Protein AF-A0A1Q3KGV7-F1 (afdb_monomer_lite)

pLDDT: mean 81.8, std 15.24, range [45.25, 98.38]

Radius of gyration: 18.14 Å; chains: 1; bounding box: 54×36×43 Å

Sequence (175 aa):
MNVGQLHYYFESKRAIFEAVVSRQGHEVTERRRRLLLEAKARYPKGVVPLPVLVDAVVRSLLLAETRGDGRRTSMQMHARLFTDPDETASEVRADIYDETNALYVTAIRRALPEIPAKVIYWRYYFMMGAYVWTLLQPGRLEAISNGRCDPADMEAAIREIVPFLCAGLAAPAER

Foldseek 3Di:
DDVVVVVVVVVVVVVVLLVLLLVLLQQLLVQLVVQVVVQCVVVVPDQRALLSLLLSNLCSLLVSDDPPPCQLVSLQSNLVLVVDPDPVSVVSCCVRPVVSLVVSLVSLCRNAVVDDSVLSVVLSVVLVVLSSVLSNPPVVVCVVVVNPDDSNPSVVVSVPSSVVSSCSNNPDDDD

Secondary structure (DSSP, 8-state):
--HHHHHHHHHHHHHHHHHHHHHHHHHHHHHHHHHHHHHHHHSTTSPPPHHHHHHHHHHHHHT----STTHHHHHHHHHHHHH---HHHHHHHHHHHHHHHHHHHHHHHHH-TTS-HHHHHHHHHHHHHHHHHHHH--SHHHHHHTTSS-TT-HHHHHHHHHHHHHHHHHSPPP-

Structure (mmCIF, N/CA/C/O backbone):
data_AF-A0A1Q3KGV7-F1
#
_entry.id   AF-A0A1Q3KGV7-F1
#
loop_
_atom_site.group_PDB
_atom_site.id
_atom_site.type_symbol
_atom_site.label_atom_id
_atom_site.label_alt_id
_atom_site.label_comp_id
_atom_site.label_asym_id
_atom_site.label_entity_id
_atom_site.label_seq_id
_atom_site.pdbx_PDB_ins_code
_atom_site.Cartn_x
_atom_site.Cartn_y
_atom_site.Cartn_z
_atom_site.occupancy
_atom_site.B_iso_or_equiv
_atom_site.auth_seq_id
_atom_site.auth_comp_id
_atom_site.auth_asym_id
_atom_site.auth_atom_id
_atom_site.pdbx_PDB_model_num
ATOM 1 N N . MET A 1 1 ? 39.103 -11.969 -21.501 1.00 49.28 1 MET A N 1
ATOM 2 C CA . MET A 1 1 ? 38.293 -11.059 -20.662 1.00 49.28 1 MET A CA 1
ATOM 3 C C . MET A 1 1 ? 38.779 -11.186 -19.230 1.00 49.28 1 MET A C 1
ATOM 5 O O . MET A 1 1 ? 38.944 -12.312 -18.783 1.00 49.28 1 MET A O 1
ATOM 9 N N . ASN A 1 2 ? 39.099 -10.075 -18.565 1.00 47.03 2 ASN A N 1
ATOM 10 C CA . ASN A 1 2 ? 39.709 -10.079 -17.233 1.00 47.03 2 ASN A CA 1
ATOM 11 C C . ASN A 1 2 ? 38.635 -9.872 -16.149 1.00 47.03 2 ASN A C 1
ATOM 13 O O . ASN A 1 2 ? 37.767 -9.012 -16.299 1.00 47.03 2 ASN A O 1
ATOM 17 N N . VAL A 1 3 ? 38.703 -10.642 -15.064 1.00 55.53 3 VAL A N 1
ATOM 18 C CA . VAL A 1 3 ? 37.706 -10.702 -13.977 1.00 55.53 3 VAL A CA 1
ATOM 19 C C . VAL A 1 3 ? 37.462 -9.325 -13.334 1.00 55.53 3 VAL A C 1
ATOM 21 O O . VAL A 1 3 ? 36.331 -9.003 -12.977 1.00 55.53 3 VAL A O 1
ATOM 24 N N . GLY A 1 4 ? 38.483 -8.458 -13.294 1.00 51.06 4 GLY A N 1
ATOM 25 C CA . GLY A 1 4 ? 38.380 -7.095 -12.751 1.00 51.06 4 GLY A CA 1
ATOM 26 C C . GLY A 1 4 ? 37.511 -6.124 -13.568 1.00 51.06 4 GLY A C 1
ATOM 27 O O . GLY A 1 4 ? 36.860 -5.260 -12.991 1.00 51.06 4 GLY A O 1
ATOM 28 N N . GLN A 1 5 ? 37.424 -6.284 -14.894 1.00 45.25 5 GLN A N 1
ATOM 29 C CA . GLN A 1 5 ? 36.512 -5.471 -15.720 1.00 45.25 5 GLN A CA 1
ATOM 30 C C . GLN A 1 5 ? 35.059 -5.931 -15.587 1.00 45.25 5 GLN A C 1
ATOM 32 O O . GLN A 1 5 ? 34.144 -5.121 -15.719 1.00 45.25 5 GLN A O 1
ATOM 37 N N . LEU A 1 6 ? 34.854 -7.219 -15.296 1.00 45.75 6 LEU A N 1
ATOM 38 C CA . LEU A 1 6 ? 33.539 -7.780 -15.011 1.00 45.75 6 LEU A CA 1
ATOM 39 C C . LEU A 1 6 ? 33.010 -7.237 -13.673 1.00 45.75 6 LEU A C 1
ATOM 41 O O . LEU A 1 6 ? 31.883 -6.755 -13.620 1.00 45.75 6 LEU A O 1
ATOM 45 N N . HIS A 1 7 ? 33.844 -7.236 -12.624 1.00 51.91 7 HIS A N 1
ATOM 46 C CA . HIS A 1 7 ? 33.485 -6.748 -11.284 1.00 51.91 7 HIS A CA 1
ATOM 47 C C . HIS A 1 7 ? 33.068 -5.267 -11.291 1.00 51.91 7 HIS A C 1
ATOM 49 O O . HIS A 1 7 ? 32.011 -4.918 -10.771 1.00 51.91 7 HIS A O 1
ATOM 55 N N . TYR A 1 8 ?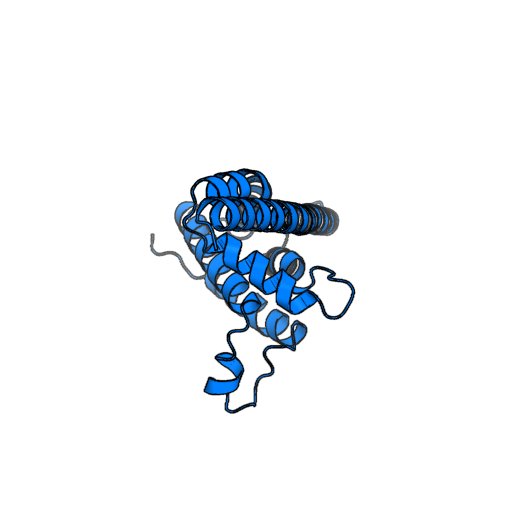 33.824 -4.410 -11.987 1.00 54.22 8 TYR A N 1
ATOM 56 C CA . TYR A 1 8 ? 33.507 -2.983 -12.126 1.00 54.22 8 TYR A CA 1
ATOM 57 C C . TYR A 1 8 ? 32.199 -2.730 -12.903 1.00 54.22 8 TYR A C 1
ATOM 59 O O . TYR A 1 8 ? 31.424 -1.824 -12.587 1.00 54.22 8 TYR A O 1
ATOM 67 N N . TYR A 1 9 ? 31.904 -3.560 -13.909 1.00 50.91 9 TYR A N 1
ATOM 68 C CA . TYR A 1 9 ? 30.635 -3.504 -14.642 1.00 50.91 9 TYR A CA 1
ATOM 69 C C . TYR A 1 9 ? 29.440 -3.917 -13.772 1.00 50.91 9 TYR A C 1
ATOM 71 O O . TYR A 1 9 ? 28.354 -3.352 -13.900 1.00 50.91 9 TYR A O 1
ATOM 79 N N . PHE A 1 10 ? 29.627 -4.893 -12.881 1.00 54.50 10 PHE A N 1
ATOM 80 C CA . PHE A 1 10 ? 28.582 -5.324 -11.955 1.00 54.50 10 PHE A CA 1
ATOM 81 C C . PHE A 1 10 ? 28.331 -4.295 -10.849 1.00 54.50 10 PHE A C 1
ATOM 83 O O . PHE A 1 10 ? 27.170 -3.994 -10.576 1.00 54.50 10 PHE A O 1
ATOM 90 N N . GLU A 1 11 ? 29.376 -3.689 -10.282 1.00 60.22 11 GLU A N 1
ATOM 91 C CA . GLU A 1 11 ? 29.245 -2.611 -9.291 1.00 60.22 11 GLU A CA 1
ATOM 92 C C . GLU A 1 11 ? 28.586 -1.357 -9.878 1.00 60.22 11 GLU A C 1
ATOM 94 O O . GLU A 1 11 ? 27.652 -0.820 -9.285 1.00 60.22 11 GLU A O 1
ATOM 99 N N . SER A 1 12 ? 28.991 -0.928 -11.078 1.00 63.47 12 SER A N 1
ATOM 100 C CA . SER A 1 12 ? 28.371 0.224 -11.753 1.00 63.47 12 SER A CA 1
ATOM 101 C C . SER A 1 12 ? 26.914 -0.038 -12.144 1.00 63.47 12 SER A C 1
ATOM 103 O O . SER A 1 12 ? 26.064 0.837 -11.978 1.00 63.47 12 SER A O 1
ATOM 105 N N . LYS A 1 13 ? 26.575 -1.253 -12.594 1.00 64.19 13 LYS A N 1
ATOM 106 C CA . LYS A 1 13 ? 25.184 -1.641 -12.872 1.00 64.19 13 LYS A CA 1
ATOM 107 C C . LYS A 1 13 ? 24.333 -1.693 -11.599 1.00 64.19 13 LYS A C 1
ATOM 109 O O . LYS A 1 13 ? 23.172 -1.287 -11.651 1.00 64.19 13 LYS A O 1
ATOM 114 N N . ARG A 1 14 ? 24.895 -2.163 -10.478 1.00 66.31 14 ARG A N 1
ATOM 115 C CA . ARG A 1 14 ? 24.231 -2.173 -9.164 1.00 66.31 14 ARG A CA 1
ATOM 116 C C . ARG A 1 14 ? 23.974 -0.750 -8.671 1.00 66.31 14 ARG A C 1
ATOM 118 O O . ARG A 1 14 ? 22.833 -0.432 -8.370 1.00 66.31 14 ARG A O 1
ATOM 125 N N . ALA A 1 15 ? 24.973 0.128 -8.736 1.00 69.38 15 ALA A N 1
ATOM 126 C CA . ALA A 1 15 ? 24.827 1.533 -8.356 1.00 69.38 15 ALA A CA 1
ATOM 127 C C . ALA A 1 15 ? 23.781 2.275 -9.213 1.00 69.38 15 ALA A C 1
ATOM 129 O O . ALA A 1 15 ? 22.980 3.053 -8.699 1.00 69.38 15 ALA A O 1
ATOM 130 N N . ILE A 1 16 ? 23.732 2.008 -10.525 1.00 68.38 16 ILE A N 1
ATOM 131 C CA . ILE A 1 16 ? 22.692 2.565 -11.407 1.00 68.38 16 ILE A CA 1
ATOM 132 C C . ILE A 1 16 ? 21.308 2.019 -11.033 1.00 68.38 16 ILE A C 1
ATOM 134 O O . ILE A 1 16 ? 20.341 2.778 -11.007 1.00 68.38 16 ILE A O 1
ATOM 138 N N . PHE A 1 17 ? 21.197 0.720 -10.741 1.00 67.25 17 PHE A N 1
ATOM 139 C CA . PHE A 1 17 ? 19.944 0.111 -10.296 1.00 67.25 17 PHE A CA 1
ATOM 140 C C . PHE A 1 17 ? 19.457 0.729 -8.978 1.00 67.25 17 PHE A C 1
ATOM 142 O O . PHE A 1 17 ? 18.317 1.183 -8.919 1.00 67.25 17 PHE A O 1
ATOM 149 N N . GLU A 1 18 ? 20.325 0.837 -7.973 1.00 69.19 18 GLU A N 1
ATOM 150 C CA . GLU A 1 18 ? 20.033 1.476 -6.684 1.00 69.19 18 GLU A CA 1
ATOM 151 C C . GLU A 1 18 ? 19.585 2.931 -6.857 1.00 69.19 18 GLU A C 1
ATOM 153 O O . GLU A 1 18 ? 18.550 3.319 -6.320 1.00 69.19 18 GLU A O 1
ATOM 158 N N . ALA A 1 19 ? 20.292 3.726 -7.667 1.00 73.00 19 ALA A N 1
ATOM 159 C CA . ALA A 1 19 ? 19.938 5.124 -7.912 1.00 73.00 19 ALA A CA 1
ATOM 160 C C . ALA A 1 19 ? 18.579 5.276 -8.619 1.00 73.00 19 ALA A C 1
ATOM 162 O O . ALA A 1 19 ? 17.773 6.142 -8.268 1.00 73.00 19 ALA A O 1
ATOM 163 N N . VAL A 1 20 ? 18.298 4.428 -9.615 1.00 71.56 20 VAL A N 1
ATOM 164 C CA . VAL A 1 20 ? 17.019 4.442 -10.342 1.00 71.56 20 VAL A CA 1
ATOM 165 C C . VAL A 1 20 ? 15.871 4.046 -9.422 1.00 71.56 20 VAL A C 1
ATOM 167 O O . VAL A 1 20 ? 14.827 4.701 -9.428 1.00 71.56 20 VAL A O 1
ATOM 170 N N . VAL A 1 21 ? 16.067 2.993 -8.637 1.00 68.62 21 VAL A N 1
ATOM 171 C CA . VAL A 1 21 ? 15.059 2.474 -7.722 1.00 68.62 21 VAL A CA 1
ATOM 172 C C . VAL A 1 21 ? 14.821 3.428 -6.555 1.00 68.62 21 VAL A C 1
ATOM 174 O O . VAL A 1 21 ? 13.671 3.658 -6.198 1.00 68.62 21 VAL A O 1
ATOM 177 N N . SER A 1 22 ? 15.870 4.034 -5.999 1.00 76.12 22 SER A N 1
ATOM 178 C CA . SER A 1 22 ? 15.746 5.042 -4.946 1.00 76.12 22 SER A CA 1
ATOM 179 C C . SER A 1 22 ? 14.904 6.226 -5.425 1.00 76.12 22 SER A C 1
ATOM 181 O O . SER A 1 22 ? 13.909 6.575 -4.788 1.00 76.12 22 SER A O 1
ATOM 183 N N . ARG A 1 23 ? 15.212 6.782 -6.607 1.00 78.75 23 ARG A N 1
ATOM 184 C CA . ARG A 1 23 ? 14.428 7.878 -7.198 1.00 78.75 23 ARG A CA 1
ATOM 185 C C . ARG A 1 23 ? 12.956 7.504 -7.366 1.00 78.75 23 ARG A C 1
ATOM 187 O O . ARG A 1 23 ? 12.082 8.260 -6.950 1.00 78.75 23 ARG A O 1
ATOM 194 N N . GLN A 1 24 ? 12.679 6.349 -7.966 1.00 76.12 24 GLN A N 1
ATOM 195 C CA . GLN A 1 24 ? 11.302 5.891 -8.170 1.00 76.12 24 GLN A CA 1
ATOM 196 C C . GLN A 1 24 ? 10.593 5.637 -6.826 1.00 76.12 24 GLN A C 1
ATOM 198 O O . GLN A 1 24 ? 9.404 5.928 -6.679 1.00 76.12 24 GLN A O 1
ATOM 203 N N . GLY A 1 25 ? 11.325 5.156 -5.821 1.00 79.00 25 GLY A N 1
ATOM 204 C CA . GLY A 1 25 ? 10.818 4.958 -4.474 1.00 79.00 25 GLY A CA 1
ATOM 205 C C . GLY A 1 25 ? 10.394 6.274 -3.834 1.00 79.00 25 GLY A C 1
ATOM 206 O O . GLY A 1 25 ? 9.269 6.373 -3.347 1.00 79.00 25 GLY A O 1
ATOM 207 N N . HIS A 1 26 ? 11.232 7.308 -3.931 1.00 83.81 26 HIS A N 1
ATOM 208 C CA . HIS A 1 26 ? 10.888 8.663 -3.498 1.00 83.81 26 HIS A CA 1
ATOM 209 C C . HIS A 1 26 ? 9.663 9.218 -4.237 1.00 83.81 26 HIS A C 1
ATOM 211 O O . HIS A 1 26 ? 8.770 9.777 -3.607 1.00 83.81 26 HIS A O 1
ATOM 217 N N . GLU A 1 27 ? 9.553 9.025 -5.553 1.00 84.81 27 GLU A N 1
ATOM 218 C CA . GLU A 1 27 ? 8.379 9.470 -6.321 1.00 84.81 27 GLU A CA 1
ATOM 219 C C . GLU A 1 27 ? 7.078 8.801 -5.842 1.00 84.81 27 GLU A C 1
ATOM 221 O O . GLU A 1 27 ? 6.037 9.460 -5.719 1.00 84.81 27 GLU A O 1
ATOM 22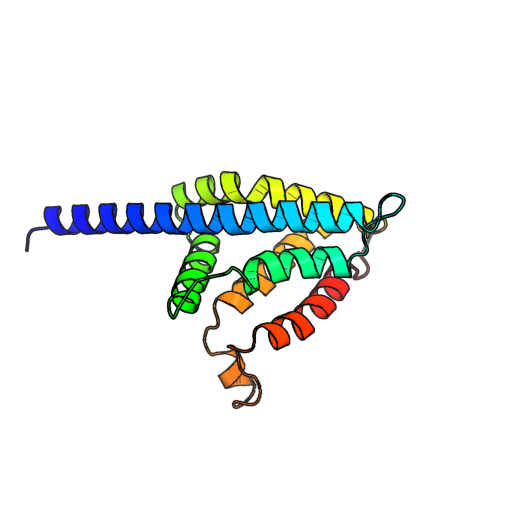6 N N . VAL A 1 28 ? 7.129 7.499 -5.541 1.00 85.00 28 VAL A N 1
ATOM 227 C CA . VAL A 1 28 ? 5.989 6.754 -4.989 1.00 85.00 28 VAL A CA 1
ATOM 228 C C . VAL A 1 28 ? 5.640 7.252 -3.591 1.00 85.00 28 VAL A C 1
ATOM 230 O O . VAL A 1 28 ? 4.460 7.456 -3.294 1.00 85.00 28 VAL A O 1
ATOM 233 N N . THR A 1 29 ? 6.624 7.465 -2.718 1.00 88.38 29 THR A N 1
ATOM 234 C CA . THR A 1 29 ? 6.354 7.865 -1.333 1.00 88.38 29 THR A CA 1
ATOM 235 C C . THR A 1 29 ? 5.903 9.313 -1.209 1.00 88.38 29 THR A C 1
ATOM 237 O O . THR A 1 29 ? 4.951 9.579 -0.475 1.00 88.38 29 THR A O 1
ATOM 240 N N . GLU A 1 30 ? 6.424 10.225 -2.025 1.00 90.25 30 GLU A N 1
ATOM 241 C CA . GLU A 1 30 ? 5.883 11.583 -2.150 1.00 90.25 30 GLU A CA 1
ATOM 242 C C . GLU A 1 30 ? 4.430 11.577 -2.628 1.00 90.25 30 GLU A C 1
ATOM 244 O O . GLU A 1 30 ? 3.564 12.271 -2.083 1.00 90.25 30 GLU A O 1
ATOM 249 N N . ARG A 1 31 ? 4.107 10.718 -3.598 1.00 91.06 31 ARG A N 1
ATOM 250 C CA . ARG A 1 31 ? 2.728 10.547 -4.060 1.00 91.06 31 ARG A CA 1
ATOM 251 C C . ARG A 1 31 ? 1.815 9.994 -2.970 1.00 91.06 31 ARG A C 1
ATOM 253 O O . ARG A 1 31 ? 0.698 10.486 -2.824 1.00 91.06 31 ARG A O 1
ATOM 260 N N . ARG A 1 32 ? 2.280 9.014 -2.190 1.00 92.69 32 ARG A N 1
ATOM 261 C CA . ARG A 1 32 ? 1.566 8.490 -1.013 1.00 92.69 32 ARG A CA 1
ATOM 262 C C . ARG A 1 32 ? 1.284 9.593 0.002 1.00 92.69 32 ARG A C 1
ATOM 264 O O . ARG A 1 32 ? 0.142 9.735 0.432 1.00 92.69 32 ARG A O 1
ATOM 271 N N . ARG A 1 33 ? 2.292 10.401 0.355 1.00 94.12 33 ARG A N 1
ATOM 272 C CA . ARG A 1 33 ? 2.128 11.533 1.283 1.00 94.12 33 ARG A CA 1
ATOM 273 C C . ARG A 1 33 ? 1.075 12.509 0.763 1.00 94.12 33 ARG A C 1
ATOM 275 O O . ARG A 1 33 ? 0.136 12.830 1.491 1.00 94.12 33 ARG A O 1
ATOM 282 N N . ARG A 1 34 ? 1.174 12.909 -0.508 1.00 95.12 34 ARG A N 1
ATOM 283 C CA . ARG A 1 34 ? 0.213 13.817 -1.148 1.00 95.12 34 ARG A CA 1
ATOM 284 C C . ARG A 1 34 ? -1.216 13.269 -1.120 1.00 95.12 34 ARG A C 1
ATOM 286 O O . ARG A 1 34 ? -2.110 13.951 -0.630 1.00 95.12 34 ARG A O 1
ATOM 293 N N . LEU A 1 35 ? -1.431 12.034 -1.575 1.00 95.06 35 LEU A N 1
ATOM 294 C CA . LEU A 1 35 ? -2.766 11.422 -1.608 1.00 95.06 35 LEU A CA 1
ATOM 295 C C . LEU A 1 35 ? -3.361 11.262 -0.202 1.00 95.06 35 LEU A C 1
ATOM 297 O O . LEU A 1 35 ? -4.559 11.466 -0.007 1.00 95.06 35 LEU A O 1
ATOM 301 N N . LEU A 1 36 ? -2.538 10.945 0.802 1.00 95.31 36 LEU A N 1
ATOM 302 C CA . LEU A 1 36 ? -2.989 10.890 2.190 1.00 95.31 36 LEU A CA 1
ATOM 303 C C . LEU A 1 36 ? -3.399 12.272 2.719 1.00 95.31 36 LEU A C 1
ATOM 305 O O . LEU A 1 36 ? -4.390 12.375 3.444 1.00 95.31 36 LEU A O 1
ATOM 309 N N . LEU A 1 37 ? -2.655 13.329 2.381 1.00 95.19 37 LEU A N 1
ATOM 310 C CA . LEU A 1 37 ? -3.000 14.705 2.749 1.00 95.19 37 LEU A CA 1
ATOM 311 C C . LEU A 1 37 ? -4.309 15.148 2.087 1.00 95.19 37 LEU A C 1
ATOM 313 O O . LEU A 1 37 ? -5.188 15.660 2.776 1.00 95.19 37 LEU A O 1
ATOM 317 N N . GLU A 1 38 ? -4.476 14.884 0.791 1.00 95.31 38 GLU A N 1
ATOM 318 C CA . GLU A 1 38 ? -5.716 15.157 0.053 1.00 95.31 38 GLU A CA 1
ATOM 319 C C . GLU A 1 38 ? -6.911 14.409 0.661 1.00 95.31 38 GLU A C 1
ATOM 321 O O . GLU A 1 38 ? -7.982 14.989 0.864 1.00 95.31 38 GLU A O 1
ATOM 326 N N . ALA A 1 39 ? -6.725 13.136 1.022 1.00 95.25 39 ALA A N 1
ATOM 327 C CA . ALA A 1 39 ? -7.751 12.353 1.695 1.00 95.25 39 ALA A CA 1
ATOM 328 C C . ALA A 1 39 ? -8.109 12.960 3.061 1.00 95.25 39 ALA A C 1
ATOM 330 O O . ALA A 1 39 ? -9.283 13.178 3.348 1.00 95.25 39 ALA A O 1
ATOM 331 N N . LYS A 1 40 ? -7.121 13.313 3.890 1.00 94.19 40 LYS A N 1
ATOM 332 C CA . LYS A 1 40 ? -7.365 13.978 5.183 1.00 94.19 40 LYS A CA 1
ATOM 333 C C . LYS A 1 40 ? -8.092 15.315 5.019 1.00 94.19 40 LYS A C 1
ATOM 335 O O . LYS A 1 40 ? -8.996 15.602 5.797 1.00 94.19 40 LYS A O 1
ATOM 340 N N . ALA A 1 41 ? -7.750 16.100 3.998 1.00 94.94 41 ALA A N 1
ATOM 341 C CA . ALA A 1 41 ? -8.414 17.367 3.702 1.00 94.94 41 ALA A CA 1
ATOM 342 C C . ALA A 1 41 ? -9.886 17.180 3.292 1.00 94.94 41 ALA A C 1
ATOM 344 O O . ALA A 1 41 ? -10.725 18.008 3.639 1.00 94.94 41 ALA A O 1
ATOM 345 N N . ARG A 1 42 ? -10.221 16.077 2.606 1.00 95.25 42 ARG A N 1
ATOM 346 C CA . ARG A 1 42 ? -11.606 15.719 2.248 1.00 95.25 42 ARG A CA 1
ATOM 347 C C . ARG A 1 42 ? -12.438 15.257 3.450 1.00 95.25 42 ARG 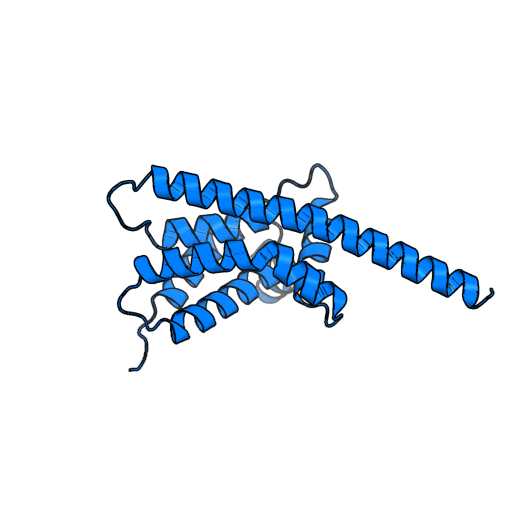A C 1
ATOM 349 O O . ARG A 1 42 ? -13.656 15.412 3.439 1.00 95.25 42 ARG A O 1
ATOM 356 N N . TYR A 1 43 ? -11.793 14.733 4.492 1.00 93.44 43 TYR A N 1
ATOM 357 C CA . TYR A 1 43 ? -12.436 14.255 5.722 1.00 93.44 43 TYR A CA 1
ATOM 358 C C . TYR A 1 43 ? -11.920 15.004 6.970 1.00 93.44 43 TYR A C 1
ATOM 360 O O . TYR A 1 43 ? -11.419 14.377 7.902 1.00 93.44 43 TYR A O 1
ATOM 368 N N . PRO A 1 44 ? -12.062 16.343 7.053 1.00 81.25 44 PRO A N 1
ATOM 369 C CA . PRO A 1 44 ? -11.360 17.168 8.046 1.00 81.25 44 PRO A CA 1
ATOM 370 C C . PRO A 1 44 ? -11.833 16.956 9.493 1.00 81.25 44 PRO A C 1
ATOM 372 O O . PRO A 1 44 ? -11.114 17.274 10.435 1.00 81.25 44 PRO A O 1
ATOM 375 N N . LYS A 1 45 ? -13.048 16.429 9.682 1.00 78.19 45 LYS A N 1
ATOM 376 C CA . LYS A 1 45 ? -13.663 16.166 10.997 1.00 78.19 45 LYS A CA 1
ATOM 377 C C . LYS A 1 45 ? -13.879 14.677 11.271 1.00 78.19 45 LYS A C 1
ATOM 379 O O . LYS A 1 45 ? -14.528 14.325 12.250 1.00 78.19 45 LYS A O 1
ATOM 384 N N . GLY A 1 46 ? -13.405 13.814 10.378 1.00 81.69 46 GLY A N 1
ATOM 385 C CA . GLY A 1 46 ? -13.775 12.409 10.357 1.00 81.69 46 GLY A CA 1
ATOM 386 C C . GLY A 1 46 ? -12.580 11.490 10.199 1.00 81.69 46 GLY A C 1
ATOM 387 O O . GLY A 1 46 ? -11.448 11.898 9.947 1.00 81.69 46 GLY A O 1
ATOM 388 N N . VAL A 1 47 ? -12.864 10.209 10.349 1.00 93.50 47 VAL A N 1
ATOM 389 C CA . VAL A 1 47 ? -11.933 9.151 9.994 1.00 93.50 47 VAL A CA 1
ATOM 390 C C . VAL A 1 47 ? -11.972 8.986 8.476 1.00 93.50 47 VAL A C 1
ATOM 392 O O . VAL A 1 47 ? -13.052 8.876 7.896 1.00 93.50 47 VAL A O 1
ATOM 395 N N . VAL A 1 48 ? -10.806 8.996 7.823 1.00 97.38 48 VAL A N 1
ATOM 396 C CA . VAL A 1 48 ? -10.726 8.727 6.380 1.00 97.38 48 VAL A CA 1
ATOM 397 C C . VAL A 1 48 ? -11.217 7.293 6.135 1.00 97.38 48 VAL A C 1
ATOM 399 O O . VAL A 1 48 ? -10.674 6.374 6.754 1.00 97.38 48 VAL A O 1
ATOM 402 N N . PRO A 1 49 ? -12.212 7.069 5.257 1.00 97.50 49 PRO A N 1
ATOM 403 C CA . PRO A 1 49 ? -12.732 5.732 4.999 1.00 97.50 49 PRO A CA 1
ATOM 404 C C . PRO A 1 49 ? -11.652 4.780 4.481 1.00 97.50 49 PRO A C 1
ATOM 406 O O . PRO A 1 49 ? -10.827 5.159 3.646 1.00 97.50 49 PRO A O 1
ATOM 409 N N . LEU A 1 50 ? -11.703 3.520 4.923 1.00 97.94 50 LEU A N 1
ATOM 410 C CA . LEU A 1 50 ? -10.748 2.485 4.521 1.00 97.94 50 LEU A CA 1
ATOM 411 C C . LEU A 1 50 ? -10.572 2.375 2.991 1.00 97.94 50 LEU A C 1
ATOM 413 O O . LEU A 1 50 ? -9.420 2.357 2.557 1.00 97.94 50 LEU A O 1
ATOM 417 N N . PRO A 1 51 ? -11.636 2.380 2.155 1.00 97.88 51 PRO A N 1
ATOM 418 C CA . PRO A 1 51 ? -11.471 2.301 0.702 1.00 97.88 51 PRO A CA 1
ATOM 419 C C . PRO A 1 51 ? -10.661 3.452 0.107 1.00 97.88 51 PRO A C 1
ATOM 421 O O . PRO A 1 51 ? -9.881 3.230 -0.810 1.00 97.88 51 PRO A O 1
ATOM 424 N N . VAL A 1 52 ? -10.780 4.662 0.662 1.00 97.62 52 VAL A N 1
ATOM 425 C CA . VAL A 1 52 ? -10.020 5.836 0.203 1.00 97.62 52 VAL A CA 1
ATOM 426 C C . VAL A 1 52 ? -8.535 5.680 0.533 1.00 97.62 52 VAL A C 1
ATOM 428 O O . VAL A 1 52 ? -7.679 6.003 -0.288 1.00 97.62 52 VAL A O 1
ATOM 431 N N . LEU A 1 53 ? -8.216 5.163 1.724 1.00 97.69 53 LEU A N 1
ATOM 432 C CA . LEU A 1 53 ? -6.832 4.897 2.126 1.00 97.69 53 LEU A CA 1
ATOM 433 C C . LEU A 1 53 ? -6.198 3.806 1.257 1.00 97.69 53 LEU A C 1
ATOM 435 O O . LEU A 1 53 ? -5.076 3.979 0.784 1.00 97.69 53 LEU A O 1
ATOM 439 N N . VAL A 1 54 ? -6.912 2.700 1.037 1.00 97.38 54 VAL A N 1
ATOM 440 C CA . VAL A 1 54 ? -6.426 1.568 0.236 1.00 97.38 54 VAL A CA 1
ATOM 441 C C . VAL A 1 54 ? -6.228 1.978 -1.223 1.00 97.38 54 VAL A C 1
ATOM 443 O O . VAL A 1 54 ? -5.147 1.748 -1.766 1.00 97.38 54 VAL A O 1
ATOM 446 N N . ASP A 1 55 ? -7.213 2.644 -1.833 1.00 95.69 55 ASP A N 1
ATOM 447 C CA . ASP A 1 55 ? -7.119 3.157 -3.205 1.00 95.69 55 ASP A CA 1
ATOM 448 C C . ASP A 1 55 ? -5.912 4.090 -3.377 1.00 95.69 55 ASP A C 1
ATOM 450 O O . ASP A 1 55 ? -5.126 3.917 -4.307 1.00 95.69 55 ASP A O 1
ATOM 454 N N . ALA A 1 56 ? -5.675 4.997 -2.423 1.00 94.94 56 ALA A N 1
ATOM 455 C CA . ALA A 1 56 ? -4.528 5.897 -2.463 1.00 94.94 56 ALA A CA 1
ATOM 456 C C . ALA A 1 56 ? -3.176 5.156 -2.460 1.00 94.94 56 ALA A C 1
ATOM 458 O O . ALA A 1 56 ? -2.295 5.491 -3.257 1.00 94.94 56 ALA A O 1
ATOM 459 N N . VAL A 1 57 ? -2.995 4.132 -1.610 1.00 93.06 57 VAL A N 1
ATOM 460 C CA . VAL A 1 57 ? -1.752 3.330 -1.609 1.00 93.06 57 VAL A CA 1
ATOM 461 C C . VAL A 1 57 ? -1.594 2.586 -2.928 1.00 93.06 57 VAL A C 1
ATOM 463 O O . VAL A 1 57 ? -0.521 2.628 -3.531 1.00 93.06 57 VAL A O 1
ATOM 466 N N . VAL A 1 58 ? -2.652 1.929 -3.393 1.00 91.69 58 VAL A N 1
ATOM 467 C CA . VAL A 1 58 ? -2.625 1.109 -4.606 1.00 91.69 58 VAL A CA 1
ATOM 468 C C . VAL A 1 58 ? -2.328 1.976 -5.837 1.00 91.69 58 VAL A C 1
ATOM 470 O O . VAL A 1 58 ? -1.389 1.689 -6.582 1.00 91.69 58 VAL A O 1
ATOM 473 N N . ARG A 1 59 ? -3.040 3.095 -6.016 1.00 89.75 59 ARG A N 1
ATOM 474 C CA . ARG A 1 59 ? -2.836 4.030 -7.137 1.00 89.75 59 ARG A CA 1
ATOM 475 C C . ARG A 1 59 ? -1.490 4.739 -7.091 1.00 89.75 59 ARG A C 1
ATOM 477 O O . ARG A 1 59 ? -0.915 4.989 -8.150 1.00 89.75 59 ARG A O 1
ATOM 484 N N . SER A 1 60 ? -0.956 5.030 -5.897 1.00 88.00 60 SER A N 1
ATOM 485 C CA . SER A 1 60 ? 0.377 5.644 -5.769 1.00 88.00 60 SER A CA 1
ATOM 486 C C . SER A 1 60 ? 1.468 4.826 -6.459 1.00 88.00 60 SER A C 1
ATOM 488 O O . SER A 1 60 ? 2.444 5.385 -6.954 1.00 88.00 60 SER A O 1
ATOM 490 N N . LEU A 1 61 ? 1.263 3.512 -6.509 1.00 81.06 61 LEU A N 1
ATOM 491 C CA . LEU A 1 61 ? 2.214 2.545 -7.010 1.00 81.06 61 LEU A CA 1
ATOM 492 C C . LEU A 1 61 ? 1.871 2.087 -8.435 1.00 81.06 61 LEU A C 1
ATOM 494 O O . LEU A 1 61 ? 2.737 2.080 -9.304 1.00 81.06 61 LEU A O 1
ATOM 498 N N . LEU A 1 62 ? 0.607 1.735 -8.687 1.00 75.44 62 LEU A N 1
ATOM 499 C CA . LEU A 1 62 ? 0.161 1.186 -9.970 1.00 75.44 62 LEU A CA 1
ATOM 500 C C . LEU A 1 62 ? 0.061 2.236 -11.085 1.00 75.44 62 LEU A C 1
ATOM 502 O O . LEU A 1 62 ? 0.216 1.901 -12.256 1.00 75.44 62 LEU A O 1
ATOM 506 N N . LEU A 1 63 ? -0.162 3.506 -10.737 1.00 71.62 63 LEU A N 1
ATOM 507 C CA . LEU A 1 63 ? -0.247 4.612 -11.697 1.00 71.62 63 LEU A CA 1
ATOM 508 C C . LEU A 1 63 ? 0.959 5.549 -11.605 1.00 71.62 63 LEU A C 1
ATOM 510 O O . LEU A 1 63 ? 0.874 6.711 -12.007 1.00 71.62 63 LEU A O 1
ATOM 514 N N . ALA A 1 64 ? 2.078 5.072 -11.047 1.00 67.06 64 ALA A N 1
ATOM 515 C CA . ALA A 1 64 ? 3.357 5.771 -11.104 1.00 67.06 64 ALA A CA 1
ATOM 516 C C . ALA A 1 64 ? 3.633 6.198 -12.557 1.00 67.06 64 ALA A C 1
ATOM 518 O O . ALA A 1 64 ? 3.719 5.359 -13.457 1.00 67.06 64 ALA A O 1
ATOM 519 N N . GLU A 1 65 ? 3.687 7.516 -12.789 1.00 55.66 65 GLU A N 1
ATOM 520 C CA . GLU A 1 65 ? 3.847 8.084 -14.129 1.00 55.66 65 GLU A CA 1
ATOM 521 C C . GLU A 1 65 ? 5.246 7.754 -14.622 1.00 55.66 65 GLU A C 1
ATOM 523 O O . GLU A 1 65 ? 6.226 8.418 -14.306 1.00 55.66 65 GLU A O 1
ATOM 528 N N . THR A 1 66 ? 5.337 6.712 -15.420 1.00 53.53 66 THR A N 1
ATOM 529 C CA . THR A 1 66 ? 6.536 6.411 -16.182 1.00 53.53 66 THR A CA 1
ATOM 530 C C . THR A 1 66 ? 6.244 6.877 -17.590 1.00 53.53 66 THR A C 1
ATOM 532 O O . THR A 1 66 ? 5.396 6.328 -18.289 1.00 53.53 66 THR A O 1
ATOM 535 N N . ARG A 1 67 ? 6.883 7.984 -17.968 1.00 48.72 67 ARG A N 1
ATOM 536 C CA . ARG A 1 67 ? 6.750 8.564 -19.304 1.00 48.72 67 ARG A CA 1
ATOM 537 C C . ARG A 1 67 ? 7.353 7.590 -20.328 1.00 48.72 67 ARG A C 1
ATOM 539 O O . ARG A 1 67 ? 8.529 7.253 -20.224 1.00 48.72 67 ARG A O 1
ATOM 546 N N . GLY A 1 68 ? 6.552 7.162 -21.307 1.00 50.19 68 GLY A N 1
ATOM 547 C CA . GLY A 1 68 ? 6.972 6.311 -22.433 1.00 50.19 68 GLY A CA 1
ATOM 548 C C . GLY A 1 68 ? 6.968 4.797 -22.163 1.00 50.19 68 GLY A C 1
ATOM 549 O O . GLY A 1 68 ? 6.501 4.328 -21.126 1.00 50.19 68 GLY A O 1
ATOM 550 N N . ASP A 1 69 ? 7.532 4.024 -23.098 1.00 50.25 69 ASP A N 1
ATOM 551 C CA . ASP A 1 69 ? 7.541 2.544 -23.114 1.00 50.25 69 ASP A CA 1
ATOM 552 C C . ASP A 1 69 ? 8.269 1.880 -21.919 1.00 50.25 69 ASP A C 1
ATOM 554 O O . ASP A 1 69 ? 8.227 0.663 -21.738 1.00 50.25 69 ASP A O 1
ATOM 558 N N . GLY A 1 70 ? 8.926 2.665 -21.056 1.00 57.72 70 GLY A N 1
ATOM 559 C CA . GLY A 1 70 ? 9.721 2.191 -19.915 1.00 57.72 70 GLY A CA 1
ATOM 560 C C . GLY A 1 70 ? 8.931 1.806 -18.657 1.00 57.72 70 GLY A C 1
ATOM 561 O O . GLY A 1 70 ? 9.534 1.330 -17.691 1.00 57.72 70 GLY A O 1
ATOM 562 N N . ARG A 1 71 ? 7.602 1.984 -18.639 1.00 64.75 71 ARG A N 1
ATOM 563 C CA . ARG A 1 71 ? 6.751 1.727 -17.460 1.00 64.75 71 ARG A CA 1
ATOM 564 C C . ARG A 1 71 ? 6.882 0.322 -16.900 1.00 64.75 71 ARG A C 1
ATOM 566 O O . ARG A 1 71 ? 7.084 0.145 -15.701 1.00 64.75 71 ARG A O 1
ATOM 573 N N . ARG A 1 72 ? 6.794 -0.681 -17.772 1.00 65.38 72 ARG A N 1
ATOM 574 C CA . ARG A 1 72 ? 6.859 -2.091 -17.373 1.00 65.38 72 ARG A CA 1
ATOM 575 C C . ARG A 1 72 ? 8.207 -2.424 -16.736 1.00 65.38 72 ARG A C 1
ATOM 577 O O . ARG A 1 72 ? 8.255 -3.042 -15.678 1.00 65.38 72 ARG A O 1
ATOM 584 N N . THR A 1 73 ? 9.289 -1.957 -17.350 1.00 64.56 73 THR A N 1
ATOM 585 C CA . THR A 1 73 ? 10.657 -2.162 -16.865 1.00 64.56 73 THR A CA 1
ATOM 586 C C . THR A 1 73 ? 10.872 -1.501 -15.504 1.00 64.56 73 THR A C 1
ATOM 588 O O . THR A 1 73 ? 11.420 -2.127 -14.601 1.00 64.56 73 THR A O 1
ATOM 591 N N . SER A 1 74 ? 10.385 -0.272 -15.319 1.00 64.06 74 SER A N 1
ATOM 592 C CA . SER A 1 74 ? 10.451 0.431 -14.033 1.00 64.06 74 SER A CA 1
ATOM 593 C C . SER A 1 74 ? 9.627 -0.261 -12.944 1.00 64.06 74 SER A C 1
ATOM 595 O O . SER A 1 74 ? 10.155 -0.502 -11.863 1.00 64.06 74 SER A O 1
ATOM 597 N N . MET A 1 75 ? 8.386 -0.673 -13.227 1.00 67.94 75 MET A N 1
ATOM 598 C CA . MET A 1 75 ? 7.553 -1.406 -12.260 1.00 67.94 75 MET A CA 1
ATOM 599 C C . MET A 1 75 ? 8.195 -2.732 -11.834 1.00 67.94 75 MET A C 1
ATOM 601 O O . MET A 1 75 ? 8.172 -3.081 -10.654 1.00 67.94 75 MET A O 1
ATOM 605 N N . GLN A 1 76 ? 8.829 -3.444 -12.769 1.00 70.06 76 GLN A N 1
ATOM 606 C CA . GLN A 1 76 ? 9.572 -4.668 -12.467 1.00 70.06 76 GLN A CA 1
ATOM 607 C C . GLN A 1 76 ? 10.825 -4.403 -11.627 1.00 70.06 76 GLN A C 1
ATOM 609 O O . GLN A 1 76 ? 11.111 -5.185 -10.726 1.00 70.06 76 GLN A O 1
ATOM 614 N N . MET A 1 77 ? 11.563 -3.316 -11.880 1.00 69.69 77 MET A N 1
ATOM 615 C CA . MET A 1 77 ? 12.694 -2.913 -11.031 1.00 69.69 77 MET A CA 1
ATOM 616 C C . MET A 1 77 ? 12.228 -2.573 -9.611 1.00 69.69 77 MET A C 1
ATOM 618 O O . MET A 1 77 ? 12.814 -3.054 -8.646 1.00 69.69 77 MET A O 1
ATOM 622 N N . HIS A 1 78 ? 11.125 -1.832 -9.488 1.00 67.81 78 HIS A N 1
ATOM 623 C CA . HIS A 1 78 ? 10.496 -1.507 -8.211 1.00 67.81 78 HIS A CA 1
ATOM 624 C C . HIS A 1 78 ? 10.103 -2.747 -7.420 1.00 67.81 78 HIS A C 1
ATOM 626 O O . HIS A 1 78 ? 10.456 -2.888 -6.253 1.00 67.81 78 HIS A O 1
ATOM 632 N N . ALA A 1 79 ? 9.402 -3.677 -8.060 1.00 70.00 79 ALA A N 1
ATOM 633 C CA . ALA A 1 79 ? 8.993 -4.901 -7.400 1.00 70.00 79 ALA A CA 1
ATOM 634 C C . ALA A 1 79 ? 10.185 -5.809 -7.053 1.00 70.00 79 ALA A C 1
ATOM 636 O O . ALA A 1 79 ? 10.169 -6.440 -6.000 1.00 70.00 79 ALA A O 1
ATOM 637 N N . ARG A 1 80 ? 11.244 -5.822 -7.876 1.00 69.38 80 ARG A N 1
ATOM 638 C CA . ARG A 1 80 ? 12.489 -6.536 -7.559 1.00 69.38 80 ARG A CA 1
ATOM 639 C C . ARG A 1 80 ? 13.168 -5.985 -6.314 1.00 69.38 80 ARG A C 1
ATOM 641 O O . ARG A 1 80 ? 13.620 -6.792 -5.513 1.00 69.38 80 ARG A O 1
ATOM 648 N N . LEU A 1 81 ? 13.162 -4.665 -6.099 1.00 68.31 81 LEU A N 1
ATOM 649 C CA . LEU A 1 81 ? 13.682 -4.082 -4.860 1.00 68.31 81 LEU A CA 1
ATOM 650 C C . LEU A 1 81 ? 12.965 -4.639 -3.633 1.00 68.31 81 LEU A C 1
ATOM 652 O O . LEU A 1 81 ? 13.622 -4.962 -2.655 1.00 68.31 81 LEU A O 1
ATOM 656 N N . PHE A 1 82 ? 11.639 -4.784 -3.670 1.00 65.94 82 PHE A N 1
ATOM 657 C CA . PHE A 1 82 ? 10.887 -5.350 -2.542 1.00 65.94 82 PHE A CA 1
ATOM 658 C C . PHE A 1 82 ? 11.248 -6.810 -2.237 1.00 65.94 82 PHE A C 1
ATOM 660 O O . PHE A 1 82 ? 10.975 -7.279 -1.136 1.00 65.94 82 PHE A O 1
ATOM 667 N N . THR A 1 83 ? 11.853 -7.518 -3.191 1.00 66.94 83 THR A N 1
ATOM 668 C CA . THR A 1 83 ? 12.219 -8.935 -3.070 1.00 66.94 83 THR A CA 1
ATOM 669 C C . THR A 1 83 ? 13.726 -9.182 -2.976 1.00 66.94 83 THR A C 1
ATOM 671 O O . THR A 1 83 ? 14.127 -10.333 -2.835 1.00 66.94 83 THR A O 1
ATOM 674 N N . ASP A 1 84 ? 14.556 -8.140 -3.090 1.00 67.31 84 ASP A N 1
ATOM 675 C CA . ASP A 1 84 ? 16.013 -8.275 -3.094 1.00 67.31 84 ASP A CA 1
ATOM 676 C C . ASP A 1 84 ? 16.533 -8.535 -1.666 1.00 67.31 84 ASP A C 1
ATOM 678 O O . ASP A 1 84 ? 16.279 -7.709 -0.777 1.00 67.31 84 ASP A O 1
ATOM 682 N N . PRO A 1 85 ? 17.216 -9.668 -1.411 1.00 57.28 85 PRO A N 1
ATOM 683 C CA . PRO A 1 85 ? 17.741 -9.994 -0.090 1.00 57.28 85 PRO A CA 1
ATOM 684 C C . PRO A 1 85 ? 18.971 -9.164 0.314 1.00 57.28 85 PRO A C 1
ATOM 686 O O . PRO A 1 85 ? 19.406 -9.302 1.454 1.00 57.28 85 PRO A O 1
ATOM 689 N N . ASP A 1 86 ? 19.534 -8.335 -0.575 1.00 70.31 86 ASP A N 1
ATOM 690 C CA . ASP A 1 86 ? 20.710 -7.509 -0.279 1.00 70.31 86 ASP A CA 1
ATOM 691 C C . ASP A 1 86 ? 20.466 -6.527 0.884 1.00 70.31 86 ASP A C 1
ATOM 693 O O . ASP A 1 86 ? 19.425 -5.865 0.973 1.00 70.31 86 ASP A O 1
ATOM 697 N N . GLU A 1 87 ? 21.438 -6.428 1.791 1.00 61.75 87 GLU A N 1
ATOM 698 C CA . GL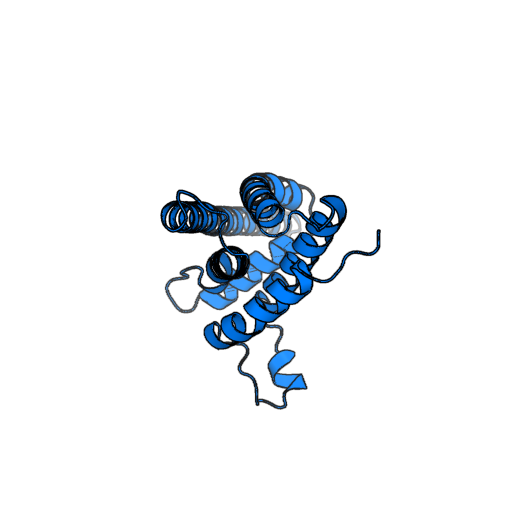U A 1 87 ? 21.325 -5.652 3.034 1.00 61.75 87 GLU A CA 1
ATOM 699 C C . GLU A 1 87 ? 21.258 -4.145 2.743 1.00 61.75 87 GLU A C 1
ATOM 701 O O . GLU A 1 87 ? 20.410 -3.441 3.293 1.00 61.75 87 GLU A O 1
ATOM 706 N N . THR A 1 88 ? 22.026 -3.672 1.756 1.00 61.12 88 THR A N 1
ATOM 707 C CA . THR A 1 88 ? 21.970 -2.289 1.257 1.00 61.12 88 THR A CA 1
ATOM 708 C C . THR A 1 88 ? 20.604 -1.954 0.649 1.00 61.12 88 THR A C 1
ATOM 710 O O . THR A 1 88 ? 20.060 -0.873 0.879 1.00 61.12 88 THR A O 1
ATOM 713 N N . ALA A 1 89 ? 19.976 -2.896 -0.064 1.00 63.50 89 ALA A N 1
ATOM 714 C CA . ALA A 1 89 ? 18.605 -2.723 -0.543 1.00 63.50 89 ALA A CA 1
ATOM 715 C C . ALA A 1 89 ? 17.592 -2.645 0.615 1.00 63.50 89 ALA A C 1
ATOM 717 O O . ALA A 1 89 ? 16.557 -1.990 0.484 1.00 63.50 89 ALA A O 1
ATOM 718 N N . SER A 1 90 ? 17.879 -3.276 1.758 1.00 64.12 90 SER A N 1
ATOM 719 C CA . SER A 1 90 ? 17.042 -3.207 2.958 1.00 64.12 90 SER A CA 1
ATOM 720 C C . SER A 1 90 ? 17.070 -1.844 3.639 1.00 64.12 90 SER A C 1
ATOM 722 O O . SER A 1 90 ? 16.005 -1.336 3.988 1.00 64.12 90 SER A O 1
ATOM 724 N N . GLU A 1 91 ? 18.245 -1.234 3.775 1.00 64.44 91 GLU A N 1
ATOM 725 C CA . GLU A 1 91 ? 18.396 0.121 4.326 1.00 64.44 91 GLU A CA 1
ATOM 726 C C . GLU A 1 91 ? 17.687 1.153 3.442 1.00 64.44 91 GLU A C 1
ATOM 728 O O . GLU A 1 91 ? 16.853 1.923 3.914 1.00 64.44 91 GLU A O 1
ATOM 733 N N . VAL A 1 92 ? 17.896 1.072 2.124 1.00 65.69 92 VAL A N 1
ATOM 734 C CA . VAL A 1 92 ? 17.227 1.948 1.150 1.00 65.69 92 VAL A CA 1
ATOM 735 C C . VAL A 1 92 ? 15.702 1.781 1.193 1.00 65.69 92 VAL A C 1
ATOM 737 O O . VAL A 1 92 ? 14.963 2.761 1.080 1.00 65.69 92 VAL A O 1
ATOM 740 N N . ARG A 1 93 ? 15.188 0.555 1.376 1.00 68.81 93 ARG A N 1
ATOM 741 C CA . ARG A 1 93 ? 13.743 0.321 1.550 1.00 68.81 93 ARG A CA 1
ATOM 742 C C . ARG A 1 93 ? 13.209 0.977 2.820 1.00 68.81 93 ARG A C 1
ATOM 744 O O . ARG A 1 93 ? 12.144 1.593 2.750 1.00 68.81 93 ARG A O 1
ATOM 751 N N . ALA A 1 94 ? 13.920 0.820 3.935 1.00 70.25 94 ALA A N 1
ATOM 752 C CA . ALA A 1 94 ? 13.524 1.382 5.220 1.00 70.25 94 ALA A CA 1
ATOM 753 C C . ALA A 1 94 ? 13.444 2.914 5.132 1.00 70.25 94 ALA A C 1
ATOM 755 O O . ALA A 1 94 ? 12.383 3.493 5.371 1.00 70.25 94 ALA A O 1
ATOM 756 N N . ASP A 1 95 ? 14.508 3.555 4.643 1.00 70.88 95 ASP A N 1
ATOM 757 C CA . ASP A 1 95 ? 14.600 5.014 4.523 1.00 70.88 95 ASP A CA 1
ATOM 758 C C . ASP A 1 95 ? 13.516 5.613 3.620 1.00 70.88 95 ASP A C 1
ATOM 760 O O . ASP A 1 95 ? 12.978 6.691 3.884 1.00 70.88 95 ASP A O 1
ATOM 764 N N . ILE A 1 96 ? 13.164 4.913 2.541 1.00 77.44 96 ILE A N 1
ATOM 765 C CA . ILE A 1 96 ? 12.207 5.429 1.565 1.00 77.44 96 ILE A CA 1
ATOM 766 C C . ILE A 1 96 ? 10.767 5.196 2.022 1.00 77.44 96 ILE A C 1
ATOM 768 O O . ILE A 1 96 ? 9.942 6.110 1.924 1.00 77.44 96 ILE A O 1
ATOM 772 N N . TYR A 1 97 ? 10.431 3.980 2.465 1.00 81.31 97 TYR A N 1
ATOM 773 C CA . TYR A 1 97 ? 9.040 3.541 2.584 1.00 81.31 97 TYR A CA 1
ATOM 774 C C . TYR A 1 97 ? 8.482 3.552 4.006 1.00 81.31 97 TYR A C 1
ATOM 776 O O . TYR A 1 97 ? 7.263 3.727 4.138 1.00 81.31 97 TYR A O 1
ATOM 784 N N . ASP A 1 98 ? 9.306 3.399 5.046 1.00 86.75 98 ASP A N 1
ATOM 785 C CA . ASP A 1 98 ? 8.819 3.136 6.407 1.00 86.75 98 ASP A CA 1
ATOM 786 C C . ASP A 1 98 ? 7.957 4.265 6.954 1.00 86.75 98 ASP A C 1
ATOM 788 O O . ASP A 1 98 ? 6.881 4.009 7.499 1.00 86.75 98 ASP A O 1
ATOM 792 N N . GLU A 1 99 ? 8.357 5.516 6.727 1.00 89.81 99 GLU A N 1
ATOM 793 C CA . GLU A 1 99 ? 7.576 6.673 7.163 1.00 89.81 99 GLU A CA 1
ATOM 794 C C . GLU A 1 99 ? 6.170 6.649 6.543 1.00 89.81 99 GLU A C 1
ATOM 796 O O . GLU A 1 99 ? 5.158 6.732 7.244 1.00 89.81 99 GLU A O 1
ATOM 801 N N . THR A 1 100 ? 6.077 6.467 5.221 1.00 91.75 100 THR A N 1
ATOM 802 C CA . THR A 1 100 ? 4.771 6.446 4.547 1.00 91.75 100 THR A CA 1
ATOM 803 C C . THR A 1 100 ? 3.938 5.234 4.940 1.00 91.75 100 THR A C 1
ATOM 805 O O . THR A 1 100 ? 2.731 5.368 5.144 1.00 91.75 100 THR A O 1
ATOM 808 N N . ASN A 1 101 ? 4.562 4.070 5.124 1.00 93.19 101 ASN A N 1
ATOM 809 C CA . ASN A 1 101 ? 3.882 2.876 5.612 1.00 93.19 101 ASN A CA 1
ATOM 810 C C . ASN A 1 101 ? 3.309 3.106 7.017 1.00 93.19 101 ASN A C 1
ATOM 812 O O . ASN A 1 101 ? 2.136 2.815 7.253 1.00 93.19 101 ASN A O 1
ATOM 816 N N . ALA A 1 102 ? 4.082 3.699 7.928 1.00 94.19 102 ALA A N 1
ATOM 817 C CA . ALA A 1 102 ? 3.635 4.018 9.280 1.00 94.19 102 ALA A CA 1
ATOM 818 C C . ALA A 1 102 ? 2.456 5.008 9.286 1.00 94.19 102 ALA A C 1
ATOM 820 O O . ALA A 1 102 ? 1.494 4.827 10.046 1.00 94.19 102 ALA A O 1
ATOM 821 N N . LEU A 1 103 ? 2.478 6.019 8.409 1.00 95.75 103 LEU A N 1
ATOM 822 C CA . LEU A 1 103 ? 1.379 6.978 8.253 1.00 95.75 103 LEU A CA 1
ATOM 823 C C . LEU A 1 103 ? 0.078 6.299 7.800 1.00 95.75 103 LEU A C 1
ATOM 825 O O . LEU A 1 103 ? -0.988 6.574 8.363 1.00 95.75 103 LEU A O 1
ATOM 829 N N . TYR A 1 104 ? 0.155 5.395 6.820 1.00 97.06 104 TYR A N 1
ATOM 830 C CA . TYR A 1 104 ? -1.012 4.656 6.336 1.00 97.06 104 TYR A CA 1
ATOM 831 C C . TYR A 1 104 ? -1.511 3.625 7.343 1.00 97.06 104 TYR A C 1
ATOM 833 O O . TYR A 1 104 ? -2.714 3.570 7.586 1.00 97.06 104 TYR A O 1
ATOM 841 N N . VAL A 1 105 ? -0.623 2.872 7.998 1.00 97.50 105 VAL A N 1
ATOM 842 C CA . VAL A 1 105 ? -1.005 1.956 9.085 1.00 97.50 105 VAL A CA 1
ATOM 843 C C . VAL A 1 105 ? -1.728 2.716 10.195 1.00 97.50 105 VAL A C 1
ATOM 845 O O . VAL A 1 105 ? -2.774 2.275 10.667 1.00 97.50 105 VAL A O 1
ATOM 848 N N . THR A 1 106 ? -1.231 3.894 10.576 1.00 96.94 106 THR A N 1
ATOM 849 C CA . THR A 1 106 ? -1.893 4.747 11.571 1.00 96.94 106 THR A CA 1
ATOM 850 C C . THR A 1 106 ? -3.288 5.169 11.112 1.00 96.94 106 THR A C 1
ATOM 852 O O . THR A 1 106 ? -4.238 5.090 11.888 1.00 96.94 106 THR A O 1
ATOM 855 N N . ALA A 1 107 ? -3.444 5.591 9.855 1.00 97.25 107 ALA A N 1
ATOM 856 C CA . ALA A 1 107 ? -4.745 5.971 9.309 1.00 97.25 107 ALA A CA 1
ATOM 857 C C . ALA A 1 107 ? -5.721 4.780 9.246 1.00 97.25 107 ALA A C 1
ATOM 859 O O . ALA A 1 107 ? -6.874 4.915 9.650 1.00 97.25 107 ALA A O 1
ATOM 860 N N . ILE A 1 108 ? -5.247 3.604 8.826 1.00 98.00 108 ILE A N 1
ATOM 861 C CA . ILE A 1 108 ? -6.035 2.366 8.751 1.00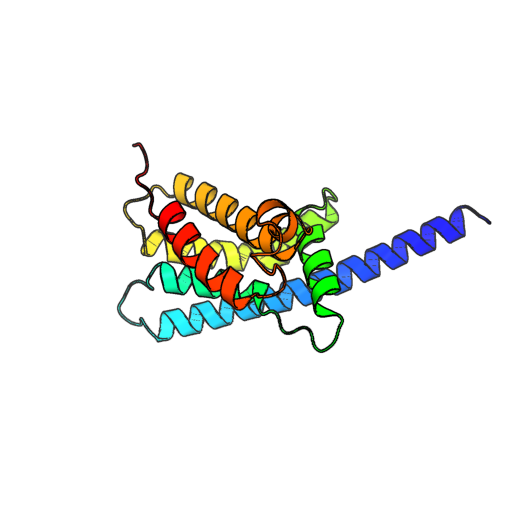 98.00 108 ILE A CA 1
ATOM 862 C C . ILE A 1 108 ? -6.488 1.923 10.143 1.00 98.00 108 ILE A C 1
ATOM 864 O O . ILE A 1 108 ? -7.653 1.591 10.322 1.00 98.00 108 ILE A O 1
ATOM 868 N N . ARG A 1 109 ? -5.618 1.986 11.158 1.00 97.38 109 ARG A N 1
ATOM 869 C CA . ARG A 1 109 ? -5.992 1.679 12.551 1.00 97.38 109 ARG A CA 1
ATOM 870 C C . ARG A 1 109 ? -7.079 2.602 13.093 1.00 97.38 109 ARG A C 1
ATOM 872 O O . ARG A 1 109 ? -7.856 2.188 13.941 1.00 97.38 109 ARG A O 1
ATOM 879 N N . ARG A 1 110 ? -7.140 3.853 12.626 1.00 96.62 110 ARG A N 1
ATOM 880 C CA . ARG A 1 110 ? -8.239 4.768 12.976 1.00 96.62 110 ARG A CA 1
ATOM 881 C C . ARG A 1 110 ? -9.530 4.401 12.246 1.00 96.62 110 ARG A C 1
ATOM 883 O O . ARG A 1 110 ? -10.592 4.587 12.822 1.00 96.62 110 ARG A O 1
ATOM 890 N N . ALA A 1 111 ? -9.428 3.897 11.014 1.00 97.38 111 ALA A N 1
ATOM 891 C CA . ALA A 1 111 ? -10.553 3.395 10.219 1.00 97.38 111 ALA A CA 1
ATOM 892 C C . ALA A 1 111 ? -11.113 2.056 10.715 1.00 97.38 111 ALA A C 1
ATOM 894 O O . ALA A 1 111 ? -12.285 1.787 10.479 1.00 97.38 111 ALA A O 1
ATOM 895 N N . LEU A 1 112 ? -10.294 1.256 11.400 1.00 97.38 112 LEU A N 1
ATOM 896 C CA . LEU A 1 112 ? -10.629 -0.068 11.929 1.00 97.38 112 LEU A CA 1
ATOM 897 C C . LEU A 1 112 ? -10.241 -0.177 13.418 1.00 97.38 112 LEU A C 1
ATOM 899 O O . LEU A 1 112 ? -9.336 -0.946 13.761 1.00 97.38 112 LEU A O 1
ATOM 903 N N . PRO A 1 113 ? -10.850 0.629 14.311 1.00 96.25 113 PRO A N 1
ATOM 904 C CA . PRO A 1 113 ? -10.467 0.689 15.724 1.00 96.25 113 PRO A CA 1
ATOM 905 C C . PRO A 1 113 ? -10.691 -0.628 16.486 1.00 96.25 113 PRO A C 1
ATOM 907 O O . PRO A 1 113 ? -10.055 -0.857 17.513 1.00 96.25 113 PRO A O 1
ATOM 910 N N . GLU A 1 114 ? -11.579 -1.490 15.999 1.00 95.75 114 GLU A N 1
ATOM 911 C CA . GLU A 1 114 ? -11.909 -2.793 16.575 1.00 95.75 114 GLU A CA 1
ATOM 912 C C . GLU A 1 114 ? -10.873 -3.887 16.278 1.00 95.75 114 GLU A C 1
ATOM 914 O O . GLU A 1 114 ? -10.866 -4.922 16.946 1.00 95.75 114 GLU A O 1
ATOM 919 N N . ILE A 1 115 ? -9.985 -3.675 15.301 1.00 97.81 115 ILE A N 1
ATOM 920 C CA . ILE A 1 115 ? -8.974 -4.660 14.911 1.00 97.81 115 ILE A CA 1
ATOM 921 C C . ILE A 1 115 ? -7.668 -4.403 15.684 1.00 97.81 115 ILE A C 1
ATOM 923 O O . ILE A 1 115 ? -7.122 -3.296 15.630 1.00 97.81 115 ILE A O 1
ATOM 927 N N . PRO A 1 116 ? -7.094 -5.413 16.370 1.00 97.00 116 PRO A N 1
ATOM 928 C CA . PRO A 1 116 ? -5.849 -5.240 17.110 1.00 97.00 116 PRO A CA 1
ATOM 929 C C . PRO A 1 116 ? -4.699 -4.746 16.226 1.00 97.00 116 PRO A C 1
ATOM 931 O O . PRO A 1 116 ? -4.503 -5.213 15.103 1.00 97.00 116 PRO A O 1
ATOM 934 N N . ALA A 1 117 ? -3.860 -3.859 16.767 1.00 95.94 117 ALA A N 1
ATOM 935 C CA . ALA A 1 117 ? -2.745 -3.261 16.028 1.00 95.94 117 ALA A CA 1
ATOM 936 C C . ALA A 1 117 ? -1.819 -4.311 15.390 1.00 95.94 117 ALA A C 1
ATOM 938 O O . ALA A 1 117 ? -1.463 -4.191 14.221 1.00 95.94 117 ALA A O 1
ATOM 939 N N . LYS A 1 118 ? -1.485 -5.375 16.137 1.00 96.62 118 LYS A N 1
ATOM 940 C CA . LYS A 1 118 ? -0.665 -6.498 15.654 1.00 96.62 118 LYS A CA 1
ATOM 941 C C . LYS A 1 118 ? -1.264 -7.156 14.407 1.00 96.62 118 LYS A C 1
ATOM 943 O O . LYS A 1 118 ? -0.529 -7.493 13.485 1.00 96.62 118 LYS A O 1
ATOM 948 N N . VAL A 1 119 ? -2.587 -7.307 14.365 1.00 97.62 119 VAL A N 1
ATOM 949 C CA . VAL A 1 119 ? -3.304 -7.880 13.219 1.00 97.62 119 VAL A CA 1
ATOM 950 C C . VAL A 1 119 ? -3.271 -6.919 12.030 1.00 97.62 119 VAL A C 1
ATOM 952 O O . VAL A 1 119 ? -3.031 -7.358 10.908 1.00 97.62 119 VAL A O 1
ATOM 955 N N . ILE A 1 120 ? -3.421 -5.608 12.261 1.00 97.88 120 ILE A N 1
ATOM 956 C CA . ILE A 1 120 ? -3.293 -4.606 11.192 1.00 97.88 120 ILE A CA 1
ATOM 957 C C . ILE A 1 120 ? -1.896 -4.617 10.565 1.00 97.88 120 ILE A C 1
ATOM 959 O O . ILE A 1 120 ? -1.808 -4.542 9.344 1.00 97.88 120 ILE A O 1
ATOM 963 N N . TYR A 1 121 ? -0.816 -4.765 11.339 1.00 96.38 121 TYR A N 1
ATOM 964 C CA . TYR A 1 121 ? 0.533 -4.869 10.764 1.00 96.38 121 TYR A CA 1
ATOM 965 C C . TYR A 1 121 ? 0.666 -6.070 9.816 1.00 96.38 121 TYR A C 1
ATOM 967 O O . TYR A 1 121 ? 1.150 -5.908 8.697 1.00 96.38 121 TYR A O 1
ATOM 975 N N . TRP A 1 122 ? 0.167 -7.246 10.212 1.00 97.31 122 TRP A N 1
ATOM 976 C CA . TRP A 1 122 ? 0.152 -8.430 9.344 1.00 97.31 122 TRP A CA 1
ATOM 977 C C . TRP A 1 122 ? -0.683 -8.224 8.082 1.00 97.31 122 TRP A C 1
ATOM 979 O O . TRP A 1 122 ? -0.230 -8.519 6.979 1.00 97.31 122 TRP A O 1
ATOM 989 N N . ARG A 1 123 ? -1.894 -7.678 8.216 1.00 97.81 123 ARG A N 1
ATOM 990 C CA . ARG A 1 123 ? -2.781 -7.449 7.068 1.00 97.81 123 ARG A CA 1
ATOM 991 C C . ARG A 1 123 ? -2.250 -6.370 6.131 1.00 97.81 123 ARG A C 1
ATOM 993 O O . ARG A 1 123 ? -2.393 -6.502 4.919 1.00 97.81 123 ARG A O 1
ATOM 1000 N N . TYR A 1 124 ? -1.589 -5.346 6.667 1.00 96.25 124 TYR A N 1
ATOM 1001 C CA . TYR A 1 124 ? -0.878 -4.358 5.862 1.00 96.25 124 TYR A CA 1
ATOM 1002 C C . TYR A 1 124 ? 0.291 -5.007 5.111 1.00 96.25 124 TYR A C 1
ATOM 1004 O O . TYR A 1 124 ? 0.428 -4.790 3.913 1.00 96.25 124 TYR A O 1
ATOM 1012 N N . TYR A 1 125 ? 1.073 -5.875 5.760 1.00 93.75 125 TYR A N 1
ATOM 1013 C CA . TYR A 1 125 ? 2.131 -6.643 5.096 1.00 93.75 125 TYR A CA 1
ATOM 1014 C C . TYR A 1 125 ? 1.587 -7.537 3.962 1.00 93.75 125 TYR A C 1
ATOM 1016 O O . TYR A 1 125 ? 2.126 -7.531 2.856 1.00 93.75 125 TYR A O 1
ATOM 1024 N N . PHE A 1 126 ? 0.468 -8.239 4.175 1.00 96.00 126 PHE A N 1
ATOM 1025 C CA . PHE A 1 126 ? -0.191 -9.017 3.114 1.00 96.00 126 PHE A CA 1
ATOM 1026 C C . PHE A 1 126 ? -0.684 -8.137 1.965 1.00 96.00 126 PHE A C 1
ATOM 1028 O O . PHE A 1 126 ? -0.511 -8.488 0.797 1.00 96.00 126 PHE A O 1
ATOM 1035 N N . MET A 1 127 ? -1.246 -6.970 2.287 1.00 95.00 127 MET A N 1
ATOM 1036 C CA . MET A 1 127 ? -1.623 -5.970 1.295 1.00 95.00 127 MET A CA 1
ATOM 1037 C C . MET A 1 127 ? -0.420 -5.543 0.445 1.00 95.00 127 MET A C 1
ATOM 1039 O O . MET A 1 127 ? -0.553 -5.470 -0.777 1.00 95.00 127 MET A O 1
ATOM 1043 N N . MET A 1 128 ? 0.747 -5.318 1.063 1.00 90.62 128 MET A N 1
ATOM 1044 C CA . MET A 1 128 ? 1.987 -5.023 0.340 1.00 90.62 128 MET A CA 1
ATOM 1045 C C . MET A 1 128 ? 2.338 -6.126 -0.653 1.00 90.62 128 MET A C 1
ATOM 1047 O O . MET A 1 128 ? 2.544 -5.844 -1.832 1.00 90.62 128 MET A O 1
ATOM 1051 N N . GLY A 1 129 ? 2.328 -7.383 -0.207 1.00 89.12 129 GLY A N 1
ATOM 1052 C CA . GLY A 1 129 ? 2.581 -8.529 -1.081 1.00 89.12 129 GLY A CA 1
ATOM 1053 C C . GLY A 1 129 ? 1.621 -8.591 -2.273 1.00 89.12 129 GLY A C 1
ATOM 1054 O O . GLY A 1 129 ? 2.059 -8.771 -3.408 1.00 89.12 129 GLY A O 1
ATOM 1055 N N . ALA A 1 130 ? 0.324 -8.373 -2.043 1.00 91.19 130 ALA A N 1
ATOM 1056 C CA . ALA A 1 130 ? -0.694 -8.434 -3.091 1.00 91.19 130 ALA A CA 1
ATOM 1057 C C . ALA A 1 130 ? -0.496 -7.364 -4.181 1.00 91.19 130 ALA A C 1
ATOM 1059 O O . ALA A 1 130 ? -0.508 -7.683 -5.376 1.00 91.19 130 ALA A O 1
ATOM 1060 N N . TYR A 1 131 ? -0.273 -6.100 -3.802 1.00 85.56 131 TYR A N 1
ATOM 1061 C CA . TYR A 1 131 ? -0.078 -5.047 -4.803 1.00 85.56 131 TYR A CA 1
ATOM 1062 C C . TYR A 1 131 ? 1.300 -5.133 -5.481 1.00 85.56 131 TYR A C 1
ATOM 1064 O O . TYR A 1 131 ? 1.407 -4.813 -6.664 1.00 85.56 131 TYR A O 1
ATOM 1072 N N . VAL A 1 132 ? 2.349 -5.604 -4.785 1.00 83.31 132 VAL A N 1
ATOM 1073 C CA . VAL A 1 132 ? 3.683 -5.811 -5.387 1.00 83.31 132 VAL A CA 1
ATOM 1074 C C . VAL A 1 132 ? 3.629 -6.951 -6.400 1.00 83.31 132 VAL A C 1
ATOM 1076 O O . VAL A 1 132 ? 4.164 -6.826 -7.499 1.00 83.31 132 VAL A O 1
ATOM 1079 N N . TRP A 1 133 ? 2.924 -8.038 -6.083 1.00 83.88 133 TRP A N 1
ATOM 1080 C CA . TRP A 1 133 ? 2.705 -9.129 -7.030 1.00 83.88 133 TRP A CA 1
ATOM 1081 C C . TRP A 1 133 ? 1.956 -8.667 -8.285 1.00 83.88 133 TRP A C 1
ATOM 1083 O O . TRP A 1 133 ? 2.310 -9.047 -9.402 1.00 83.88 133 TRP A O 1
ATOM 1093 N N . THR A 1 134 ? 0.964 -7.793 -8.110 1.00 82.56 134 THR A N 1
ATOM 1094 C CA . THR A 1 134 ? 0.195 -7.208 -9.217 1.00 82.56 134 THR A CA 1
ATOM 1095 C C . THR A 1 134 ? 1.083 -6.369 -10.145 1.00 82.56 134 THR A C 1
ATOM 1097 O O . THR A 1 134 ? 0.943 -6.457 -11.364 1.00 82.56 134 THR A O 1
ATOM 1100 N N . LEU A 1 135 ? 2.062 -5.631 -9.603 1.00 74.06 135 LEU A N 1
ATOM 1101 C CA . LEU A 1 135 ? 3.053 -4.903 -10.409 1.00 74.06 135 LEU A CA 1
ATOM 1102 C C . LEU A 1 135 ? 3.978 -5.809 -11.226 1.00 74.06 135 LEU A C 1
ATOM 1104 O O . LEU A 1 135 ? 4.389 -5.426 -12.321 1.00 74.06 135 LEU A O 1
ATOM 1108 N N . LEU A 1 136 ? 4.361 -6.973 -10.689 1.00 72.12 136 LEU A N 1
ATOM 1109 C CA . LEU A 1 136 ? 5.328 -7.856 -11.349 1.00 72.12 136 LEU A CA 1
ATOM 1110 C C . LEU A 1 136 ? 4.818 -8.375 -12.696 1.00 72.12 136 LEU A C 1
ATOM 1112 O O . LEU A 1 136 ? 5.637 -8.703 -13.557 1.00 72.12 136 LEU A O 1
ATOM 1116 N N . GLN A 1 137 ? 3.490 -8.441 -12.873 1.00 72.81 137 GLN A N 1
ATOM 1117 C CA . GLN A 1 137 ? 2.812 -8.932 -14.077 1.00 72.81 137 GLN A CA 1
ATOM 1118 C C . GLN A 1 137 ? 3.517 -10.155 -14.701 1.00 72.81 137 GLN A C 1
ATOM 1120 O O . GLN A 1 137 ? 3.934 -10.110 -15.862 1.00 72.81 137 GLN A O 1
ATOM 1125 N N . PRO A 1 138 ? 3.677 -11.274 -13.968 1.00 66.50 138 PRO A N 1
ATOM 1126 C CA . PRO A 1 138 ? 4.486 -12.406 -14.428 1.00 66.50 138 PRO A CA 1
ATOM 1127 C C . PRO A 1 138 ? 3.834 -13.222 -15.567 1.00 66.50 138 PRO A C 1
ATOM 1129 O O . PRO A 1 138 ? 4.222 -14.360 -15.795 1.00 66.50 138 PRO A O 1
ATOM 1132 N N . GLY A 1 139 ? 2.789 -12.711 -16.233 1.00 75.31 139 GLY A N 1
ATOM 1133 C CA . GLY A 1 139 ? 1.993 -13.435 -17.240 1.00 75.31 139 GLY A CA 1
ATOM 1134 C C . GLY A 1 139 ? 1.048 -14.500 -16.663 1.00 75.31 139 GLY A C 1
ATOM 1135 O O . GLY A 1 139 ? 0.204 -15.045 -17.368 1.00 75.31 139 GLY A O 1
ATOM 1136 N N . ARG A 1 140 ? 1.128 -14.781 -15.355 1.00 83.69 140 ARG A N 1
ATOM 1137 C CA . ARG A 1 140 ? 0.329 -15.835 -14.712 1.00 83.69 140 ARG A CA 1
ATOM 1138 C C . ARG A 1 140 ? -1.175 -15.557 -14.728 1.00 83.69 140 ARG A C 1
ATOM 1140 O O . ARG A 1 140 ? -1.935 -16.508 -14.852 1.00 83.69 140 ARG A O 1
ATOM 1147 N N . LEU A 1 141 ? -1.600 -14.294 -14.620 1.00 88.50 141 LEU A N 1
ATOM 1148 C CA . LEU A 1 141 ? -3.020 -13.919 -14.676 1.00 88.50 141 LEU A CA 1
ATOM 1149 C C . LEU A 1 141 ? -3.637 -14.246 -16.044 1.00 88.50 141 LEU A C 1
ATOM 1151 O O . LEU A 1 141 ? -4.708 -14.844 -16.115 1.00 88.50 141 LEU A O 1
ATOM 1155 N N . GLU A 1 142 ? -2.936 -13.910 -17.123 1.00 88.06 142 GLU A N 1
ATOM 1156 C CA . GLU A 1 142 ? -3.353 -14.233 -18.489 1.00 88.06 142 GLU A CA 1
ATOM 1157 C C . GLU A 1 142 ? -3.448 -15.755 -18.681 1.00 88.06 142 GLU A C 1
ATOM 1159 O O . GLU A 1 142 ? -4.462 -16.263 -19.160 1.00 88.06 142 GLU A O 1
ATOM 1164 N N . ALA A 1 143 ? -2.447 -16.498 -18.194 1.00 88.19 143 ALA A N 1
ATOM 1165 C CA . ALA A 1 143 ? -2.418 -17.956 -18.277 1.00 88.19 143 ALA A CA 1
ATOM 1166 C C . ALA A 1 143 ? -3.588 -18.624 -17.529 1.00 88.19 143 ALA A C 1
ATOM 1168 O O . ALA A 1 143 ? -4.301 -19.437 -18.112 1.00 88.19 143 ALA A O 1
ATOM 1169 N N . ILE A 1 144 ? -3.830 -18.278 -16.256 1.00 92.81 144 ILE A N 1
ATOM 1170 C CA . ILE A 1 144 ? -4.909 -18.908 -15.466 1.00 92.81 144 ILE A CA 1
ATOM 1171 C C . ILE A 1 144 ? -6.306 -18.481 -15.930 1.00 92.81 144 ILE A C 1
ATOM 1173 O O . ILE A 1 144 ? -7.267 -19.230 -15.768 1.00 92.81 144 ILE A O 1
ATOM 1177 N N . SER A 1 145 ? -6.430 -17.287 -16.515 1.00 92.94 145 SER A N 1
ATOM 1178 C CA . SER A 1 145 ? -7.705 -16.780 -17.030 1.00 92.94 145 SER A CA 1
ATOM 1179 C C . SER A 1 145 ? -8.021 -17.276 -18.445 1.00 92.94 145 SER A C 1
ATOM 1181 O O . SER A 1 145 ? -9.154 -17.098 -18.902 1.00 92.94 145 SER A O 1
ATOM 1183 N N . ASN A 1 146 ? -7.073 -17.948 -19.114 1.00 91.56 146 ASN A N 1
ATOM 1184 C CA . ASN A 1 146 ? -7.117 -18.288 -20.541 1.00 91.56 146 ASN A CA 1
ATOM 1185 C C . ASN A 1 146 ? -7.331 -17.040 -21.417 1.00 91.56 146 ASN A C 1
ATOM 1187 O O . ASN A 1 146 ? -8.234 -17.007 -22.251 1.00 91.56 146 ASN A O 1
ATOM 1191 N N . GLY A 1 147 ? -6.555 -15.983 -21.162 1.00 88.31 147 GLY A N 1
ATOM 1192 C CA . GLY A 1 147 ? -6.603 -14.726 -21.917 1.00 88.31 147 GLY A CA 1
ATOM 1193 C C . GLY A 1 147 ? -7.821 -13.840 -21.635 1.00 88.31 147 GLY A C 1
ATOM 1194 O O . GLY A 1 147 ? -7.999 -12.825 -22.298 1.00 88.31 147 GLY A O 1
ATOM 1195 N N . ARG A 1 148 ? -8.674 -14.190 -20.661 1.00 92.31 148 ARG A N 1
ATOM 1196 C CA . ARG A 1 148 ? -9.846 -13.369 -20.295 1.00 92.31 148 ARG A CA 1
ATOM 1197 C C . ARG A 1 148 ? -9.487 -12.132 -19.475 1.00 92.31 148 ARG A C 1
ATOM 1199 O O . ARG A 1 148 ? -10.276 -11.194 -19.430 1.00 92.31 148 ARG A O 1
ATOM 1206 N N . CYS A 1 149 ? -8.341 -12.145 -18.800 1.00 91.06 149 CYS A N 1
ATOM 1207 C CA . CYS A 1 149 ? -7.862 -11.029 -17.995 1.00 91.06 149 CYS A CA 1
ATOM 1208 C C . CYS A 1 149 ? -6.570 -10.477 -18.596 1.00 91.06 149 CYS A C 1
ATOM 1210 O O . CYS A 1 149 ? -5.593 -11.217 -18.729 1.00 91.06 149 CYS A O 1
ATOM 1212 N N . ASP A 1 150 ? -6.559 -9.177 -18.895 1.00 86.00 150 ASP A N 1
ATOM 1213 C CA . ASP A 1 150 ? -5.366 -8.464 -19.344 1.00 86.00 150 ASP A CA 1
ATOM 1214 C C . ASP A 1 150 ? -4.557 -7.971 -18.128 1.00 86.00 150 ASP A C 1
ATOM 1216 O O . ASP A 1 150 ? -5.023 -7.089 -17.401 1.00 86.00 150 ASP A O 1
ATOM 1220 N N . PRO A 1 151 ? -3.345 -8.500 -17.872 1.00 79.81 151 PRO A N 1
ATOM 1221 C CA . PRO A 1 151 ? -2.498 -8.015 -16.787 1.00 79.81 151 PRO A CA 1
ATOM 1222 C C . PRO A 1 151 ? -2.025 -6.567 -16.988 1.00 79.81 151 PRO A C 1
ATOM 1224 O O . PRO A 1 151 ? -1.582 -5.952 -16.019 1.00 79.81 151 PRO A O 1
ATOM 1227 N N . ALA A 1 152 ? -2.089 -6.018 -18.206 1.00 80.12 152 ALA A N 1
ATOM 1228 C CA . ALA A 1 152 ? -1.724 -4.639 -18.504 1.00 80.12 152 ALA A CA 1
ATOM 1229 C C . ALA A 1 152 ? -2.841 -3.624 -18.194 1.00 80.12 152 ALA A C 1
ATOM 1231 O O . ALA A 1 152 ? -2.517 -2.440 -18.028 1.00 80.12 152 ALA A O 1
ATOM 1232 N N . ASP A 1 153 ? -4.102 -4.061 -18.054 1.00 85.44 153 ASP A N 1
ATOM 1233 C CA . ASP A 1 153 ? -5.221 -3.208 -17.634 1.00 85.44 153 ASP A CA 1
ATOM 1234 C C . ASP A 1 153 ? -5.124 -2.904 -16.134 1.00 85.44 153 ASP A C 1
ATOM 1236 O O . ASP A 1 153 ? -5.667 -3.584 -15.257 1.00 85.44 153 ASP A O 1
ATOM 1240 N N . MET A 1 154 ? -4.389 -1.836 -15.838 1.00 83.62 154 MET A N 1
ATOM 1241 C CA . MET A 1 154 ? -4.116 -1.437 -14.468 1.00 83.62 154 MET A CA 1
ATOM 1242 C C . MET A 1 154 ? -5.349 -0.875 -13.755 1.00 83.62 154 MET A C 1
ATOM 1244 O O . MET A 1 154 ? -5.468 -1.013 -12.541 1.00 83.62 154 MET A O 1
ATOM 1248 N N . GLU A 1 155 ? -6.289 -0.275 -14.485 1.00 88.19 155 GLU A N 1
ATOM 1249 C CA . GLU A 1 155 ? -7.537 0.197 -13.883 1.00 88.19 155 GLU A CA 1
ATOM 1250 C C . GLU A 1 155 ? -8.447 -0.981 -13.524 1.00 88.19 155 GLU A C 1
ATOM 1252 O O . GLU A 1 155 ? -9.070 -0.949 -12.464 1.00 88.19 155 GLU A O 1
ATOM 1257 N N . ALA A 1 156 ? -8.494 -2.047 -14.334 1.00 89.81 156 ALA A N 1
ATOM 1258 C CA . ALA A 1 156 ? -9.141 -3.297 -13.929 1.00 89.81 156 ALA A CA 1
ATOM 1259 C C . ALA A 1 156 ? -8.478 -3.893 -12.687 1.00 89.81 156 ALA A C 1
ATOM 1261 O O . ALA A 1 156 ? -9.175 -4.226 -11.730 1.00 89.81 156 ALA A O 1
ATOM 1262 N N . ALA A 1 157 ? -7.144 -3.950 -12.655 1.00 89.56 157 ALA A N 1
ATOM 1263 C CA . ALA A 1 157 ? -6.420 -4.429 -11.483 1.00 89.56 157 ALA A CA 1
ATOM 1264 C C . ALA A 1 157 ? -6.766 -3.617 -10.220 1.00 89.56 157 ALA A C 1
ATOM 1266 O O . ALA A 1 157 ? -7.014 -4.206 -9.171 1.00 89.56 157 ALA A O 1
ATOM 1267 N N . ILE A 1 158 ? -6.851 -2.283 -10.318 1.00 91.75 158 ILE A N 1
ATOM 1268 C CA . ILE A 1 158 ? -7.267 -1.409 -9.208 1.00 91.75 158 ILE A CA 1
ATOM 1269 C C . ILE A 1 158 ? -8.710 -1.706 -8.776 1.00 91.75 158 ILE A C 1
ATOM 1271 O O . ILE A 1 158 ? -8.962 -1.847 -7.576 1.00 91.75 158 ILE A O 1
ATOM 1275 N N . ARG A 1 159 ? -9.646 -1.826 -9.730 1.00 93.81 159 ARG A N 1
ATOM 1276 C CA . ARG A 1 159 ? -11.064 -2.120 -9.448 1.00 93.81 159 ARG A CA 1
ATOM 1277 C C . ARG A 1 159 ? -11.250 -3.422 -8.672 1.00 93.81 159 ARG A C 1
ATOM 1279 O O . ARG A 1 159 ? -12.104 -3.461 -7.795 1.00 93.81 159 ARG A O 1
ATOM 1286 N N . GLU A 1 160 ? -10.441 -4.441 -8.954 1.00 94.69 160 GLU A N 1
ATOM 1287 C CA . GLU A 1 160 ? -10.520 -5.739 -8.275 1.00 94.69 160 GLU A CA 1
ATOM 1288 C C . GLU A 1 160 ? -9.733 -5.772 -6.954 1.00 94.69 160 GLU A C 1
ATOM 1290 O O . GLU A 1 160 ? -10.214 -6.286 -5.942 1.00 94.69 160 GLU A O 1
ATOM 1295 N N . ILE A 1 161 ? -8.522 -5.201 -6.916 1.00 94.81 161 ILE A N 1
ATOM 1296 C CA . ILE A 1 161 ? -7.644 -5.329 -5.745 1.00 94.81 161 ILE A CA 1
ATOM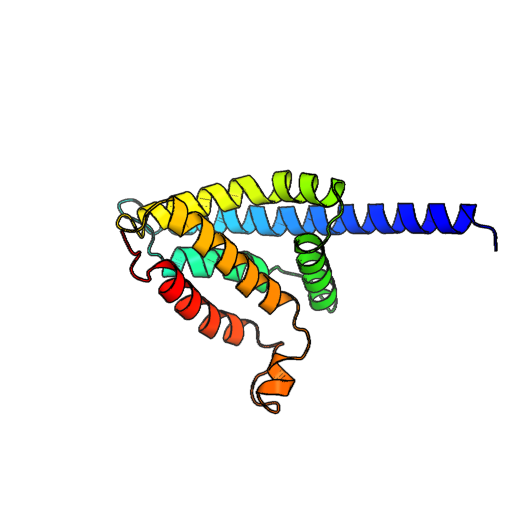 1297 C C . ILE A 1 161 ? -8.104 -4.466 -4.565 1.00 94.81 161 ILE A C 1
ATOM 1299 O O . ILE A 1 161 ? -7.972 -4.887 -3.418 1.00 94.81 161 ILE A O 1
ATOM 1303 N N . VAL A 1 162 ? -8.662 -3.274 -4.803 1.00 96.75 162 VAL A N 1
ATOM 1304 C CA . VAL A 1 162 ? -9.100 -2.375 -3.721 1.00 96.75 162 VAL A CA 1
ATOM 1305 C C . VAL A 1 162 ? -10.180 -3.016 -2.834 1.00 96.75 162 VAL A C 1
ATOM 1307 O O . VAL A 1 162 ? -9.944 -3.106 -1.626 1.00 96.75 162 VAL A O 1
ATOM 1310 N N . PRO A 1 163 ? -11.325 -3.509 -3.355 1.00 97.88 163 PRO A N 1
ATOM 1311 C CA . PRO A 1 163 ? -12.334 -4.154 -2.514 1.00 97.88 163 PRO A CA 1
ATOM 1312 C C . PRO A 1 163 ? -11.812 -5.431 -1.841 1.00 97.88 163 PRO A C 1
ATOM 1314 O O . PRO A 1 163 ? -12.112 -5.654 -0.667 1.00 97.88 163 PRO A O 1
ATOM 1317 N N . PHE A 1 164 ? -10.978 -6.223 -2.529 1.00 98.12 164 PHE A N 1
ATOM 1318 C CA . PHE A 1 164 ? -10.324 -7.403 -1.952 1.00 98.12 164 PHE A CA 1
ATOM 1319 C C . PHE A 1 164 ? -9.478 -7.045 -0.719 1.00 98.12 164 PHE A C 1
ATOM 1321 O O . PHE A 1 164 ? -9.621 -7.652 0.346 1.00 98.12 164 PHE A O 1
ATOM 1328 N N . LEU A 1 165 ? -8.633 -6.018 -0.834 1.00 97.81 165 LEU A N 1
ATOM 1329 C CA . LEU A 1 165 ? -7.784 -5.544 0.257 1.00 97.81 165 LEU A CA 1
ATOM 1330 C C . LEU A 1 165 ? -8.597 -4.939 1.399 1.00 97.81 165 LEU A C 1
ATOM 1332 O O . LEU A 1 165 ? -8.302 -5.216 2.560 1.00 97.81 165 LEU A O 1
ATOM 1336 N N . CYS A 1 166 ? -9.631 -4.148 1.100 1.00 98.38 166 CYS A N 1
ATOM 1337 C CA . CYS A 1 166 ? -10.519 -3.603 2.126 1.00 98.38 166 CYS A CA 1
ATOM 1338 C C . CYS A 1 166 ? -11.185 -4.713 2.944 1.00 98.38 166 CYS A C 1
ATOM 1340 O O . CYS A 1 166 ? -11.168 -4.647 4.172 1.00 98.38 166 CYS A O 1
ATOM 1342 N N . ALA A 1 167 ? -11.718 -5.744 2.282 1.00 98.25 167 ALA A N 1
ATOM 1343 C CA . ALA A 1 167 ? -12.331 -6.884 2.956 1.00 98.25 167 ALA A CA 1
ATOM 1344 C C . ALA A 1 167 ? -11.313 -7.662 3.807 1.00 98.25 167 ALA A C 1
ATOM 1346 O O . ALA A 1 167 ? -11.591 -7.973 4.963 1.00 98.25 167 ALA A O 1
ATOM 1347 N N . GLY A 1 168 ? -10.110 -7.917 3.280 1.00 97.56 168 GLY A N 1
ATOM 1348 C CA . GLY A 1 168 ? -9.040 -8.588 4.026 1.00 97.56 168 GLY A CA 1
ATOM 1349 C C . GLY A 1 168 ? -8.559 -7.792 5.244 1.00 97.56 168 GLY A C 1
ATOM 1350 O O . GLY A 1 168 ? -8.344 -8.362 6.314 1.00 97.56 168 GLY A O 1
ATOM 1351 N N . LEU A 1 169 ? -8.438 -6.466 5.113 1.00 98.00 169 LEU A N 1
ATOM 1352 C CA . LEU A 1 169 ? -8.068 -5.562 6.206 1.00 98.00 169 LEU A CA 1
ATOM 1353 C C . LEU A 1 169 ? -9.139 -5.511 7.300 1.00 98.00 169 LEU A C 1
ATOM 1355 O O . LEU A 1 169 ? -8.779 -5.507 8.476 1.00 98.00 169 LEU A O 1
ATOM 1359 N N . ALA A 1 170 ? -10.419 -5.508 6.919 1.00 97.94 170 ALA A N 1
ATOM 1360 C CA . ALA A 1 170 ? -11.567 -5.382 7.819 1.00 97.94 170 ALA A CA 1
ATOM 1361 C C . ALA A 1 170 ? -12.132 -6.722 8.329 1.00 97.94 170 ALA A C 1
ATOM 1363 O O . ALA A 1 170 ? -13.086 -6.723 9.103 1.00 97.94 170 ALA A O 1
ATOM 1364 N N . ALA A 1 171 ? -11.572 -7.865 7.917 1.00 97.69 171 ALA A N 1
ATOM 1365 C CA . ALA A 1 171 ? -12.043 -9.176 8.364 1.00 97.69 171 ALA A CA 1
ATOM 1366 C C . ALA A 1 171 ? -12.065 -9.272 9.909 1.00 97.69 171 ALA A C 1
ATOM 1368 O O . ALA A 1 171 ? -11.205 -8.680 10.568 1.00 97.69 171 ALA A O 1
ATOM 1369 N N . PRO A 1 172 ? -12.977 -10.034 10.534 1.00 95.06 172 PRO A N 1
ATOM 1370 C CA . PRO A 1 172 ? -12.965 -10.208 11.986 1.00 95.06 172 PRO A CA 1
ATOM 1371 C C . PRO A 1 172 ? -11.598 -10.701 12.483 1.00 95.06 172 PRO A C 1
ATOM 1373 O O . PRO A 1 172 ? -10.955 -11.527 11.833 1.00 95.06 172 PRO A O 1
ATOM 1376 N N . ALA A 1 173 ? -11.111 -10.152 13.594 1.00 90.56 173 ALA A N 1
ATOM 1377 C CA . ALA A 1 173 ? -9.930 -10.671 14.275 1.00 90.56 173 ALA A CA 1
ATOM 1378 C C . ALA A 1 173 ? -10.389 -11.595 15.407 1.00 90.56 173 ALA A C 1
ATOM 1380 O O . ALA A 1 173 ? -11.226 -11.198 16.220 1.00 90.56 173 ALA A O 1
ATOM 1381 N N . GLU A 1 174 ? -9.857 -12.817 15.452 1.00 78.00 174 GLU A N 1
ATOM 1382 C CA . GLU A 1 174 ? -9.984 -13.662 16.641 1.00 78.00 174 GLU A CA 1
ATOM 1383 C C . GLU A 1 174 ? -9.301 -12.946 17.816 1.00 78.00 174 GLU A C 1
ATOM 1385 O O . GLU A 1 174 ? -8.249 -12.319 17.638 1.00 78.00 174 GLU A O 1
ATOM 1390 N N . ARG A 1 175 ? -9.969 -12.942 18.974 1.00 58.12 175 ARG A N 1
ATOM 1391 C CA . ARG A 1 175 ? -9.497 -12.257 20.184 1.00 58.12 175 ARG A CA 1
ATOM 1392 C C . ARG A 1 175 ? -8.326 -12.989 20.818 1.00 58.12 175 ARG A C 1
ATOM 1394 O O . ARG A 1 175 ? -8.408 -14.231 20.906 1.00 58.12 175 ARG A O 1
#